Protein AF-A0A0D8FYS3-F1 (afdb_monomer)

Solvent-accessible surface area (backbone atoms only — not comparable to full-atom values): 8164 Å² total; per-residue (Å²): 137,87,86,76,81,66,60,84,98,43,68,79,68,45,48,70,58,56,53,50,50,54,49,46,46,63,62,43,51,61,68,46,71,85,63,87,68,94,45,72,64,59,46,50,52,59,50,50,56,49,47,52,53,59,29,64,38,67,51,95,88,52,87,60,25,56,50,56,49,40,59,72,61,50,56,80,72,54,74,78,81,70,92,64,79,88,77,90,69,61,84,74,83,85,47,85,72,59,78,74,56,95,80,64,100,48,71,77,72,68,69,72,82,79,60,85,73,79,81,88,78,130

Structure (mmCIF, N/CA/C/O backbone):
data_AF-A0A0D8FYS3-F1
#
_entry.id   AF-A0A0D8FYS3-F1
#
loop_
_atom_site.group_PDB
_atom_site.id
_atom_site.type_symbol
_atom_site.label_atom_id
_atom_site.label_alt_id
_atom_site.label_comp_id
_atom_site.label_asym_id
_atom_site.label_entity_id
_atom_site.label_seq_id
_atom_site.pdbx_PDB_ins_code
_atom_site.Cartn_x
_atom_site.Cartn_y
_atom_site.Cartn_z
_atom_site.occupancy
_atom_site.B_iso_or_equiv
_atom_site.auth_seq_id
_atom_site.auth_comp_id
_atom_site.auth_asym_id
_atom_site.auth_atom_id
_atom_site.pdbx_PDB_model_num
ATOM 1 N N . MET A 1 1 ? 14.947 -19.907 -7.313 1.00 44.38 1 MET A N 1
ATOM 2 C CA . MET A 1 1 ? 15.165 -18.473 -7.035 1.00 44.38 1 MET A CA 1
ATOM 3 C C . MET A 1 1 ? 15.279 -18.300 -5.532 1.00 44.38 1 MET A C 1
ATOM 5 O O . MET A 1 1 ? 14.330 -18.613 -4.825 1.00 44.38 1 MET A O 1
ATOM 9 N N . THR A 1 2 ? 16.455 -17.915 -5.046 1.00 54.16 2 THR A N 1
ATOM 10 C CA . THR A 1 2 ? 16.727 -17.744 -3.612 1.00 54.16 2 THR A CA 1
ATOM 11 C C . THR A 1 2 ? 16.416 -16.302 -3.230 1.00 54.16 2 THR A C 1
ATOM 13 O O . THR A 1 2 ? 17.046 -15.387 -3.753 1.00 54.16 2 THR A O 1
ATOM 16 N N . ILE A 1 3 ? 15.428 -16.088 -2.358 1.00 65.56 3 ILE A N 1
ATOM 17 C CA . ILE A 1 3 ? 15.104 -14.760 -1.819 1.00 65.56 3 ILE A CA 1
ATOM 18 C C . ILE A 1 3 ? 15.997 -14.545 -0.599 1.00 65.56 3 ILE A C 1
ATOM 20 O O . ILE A 1 3 ? 15.816 -15.198 0.427 1.00 65.56 3 ILE A O 1
ATOM 24 N N . LEU A 1 4 ? 16.985 -13.660 -0.723 1.00 76.00 4 LEU A N 1
ATOM 25 C CA . LEU A 1 4 ? 17.862 -13.303 0.388 1.00 76.00 4 LEU A CA 1
ATOM 26 C C . LEU A 1 4 ? 17.224 -12.166 1.198 1.00 76.00 4 LEU A C 1
ATOM 28 O O . LEU A 1 4 ? 16.853 -11.144 0.615 1.00 76.00 4 LEU A O 1
ATOM 32 N N . PRO A 1 5 ? 17.085 -12.307 2.527 1.00 79.00 5 PRO A N 1
ATOM 33 C CA . PRO A 1 5 ? 16.583 -11.222 3.355 1.00 79.00 5 PRO A CA 1
ATOM 34 C C . PRO A 1 5 ? 17.554 -10.033 3.334 1.00 79.00 5 PRO A C 1
ATOM 36 O O . PRO A 1 5 ? 18.773 -10.201 3.369 1.00 79.00 5 PRO A O 1
ATOM 39 N N . ALA A 1 6 ? 17.005 -8.815 3.313 1.00 79.62 6 ALA A N 1
ATOM 40 C CA . ALA A 1 6 ? 17.787 -7.590 3.469 1.00 79.62 6 ALA A CA 1
ATOM 41 C C . ALA A 1 6 ? 18.507 -7.564 4.830 1.00 79.62 6 ALA A C 1
ATOM 43 O O . ALA A 1 6 ? 17.966 -8.026 5.841 1.00 79.62 6 ALA A O 1
ATOM 44 N N . ARG A 1 7 ? 19.713 -6.985 4.876 1.00 82.69 7 ARG A N 1
ATOM 45 C CA . ARG A 1 7 ? 20.534 -6.977 6.095 1.00 82.69 7 ARG A CA 1
ATOM 46 C C . ARG A 1 7 ? 19.888 -6.123 7.196 1.00 82.69 7 ARG A C 1
ATOM 48 O O . ARG A 1 7 ? 19.357 -5.044 6.909 1.00 82.69 7 ARG A O 1
ATOM 55 N N . PRO A 1 8 ? 19.971 -6.538 8.474 1.00 79.00 8 PRO A N 1
ATOM 56 C CA . PRO A 1 8 ? 19.507 -5.715 9.586 1.00 79.00 8 PRO A CA 1
ATOM 57 C C . PRO A 1 8 ? 20.199 -4.344 9.613 1.00 79.00 8 PRO A C 1
ATOM 59 O O . PRO A 1 8 ? 21.405 -4.244 9.391 1.00 79.00 8 PRO A O 1
ATOM 62 N N . ARG A 1 9 ? 19.439 -3.283 9.925 1.00 78.12 9 ARG A N 1
ATOM 63 C CA . ARG A 1 9 ? 19.931 -1.893 10.065 1.00 78.12 9 ARG A CA 1
ATOM 64 C C . ARG A 1 9 ? 20.655 -1.341 8.826 1.00 78.12 9 ARG A C 1
ATOM 66 O O . ARG A 1 9 ? 21.520 -0.472 8.943 1.00 78.12 9 ARG A O 1
ATOM 73 N N . LYS A 1 10 ? 20.297 -1.818 7.631 1.00 78.44 10 LYS A N 1
ATOM 74 C CA . LYS A 1 10 ? 20.767 -1.280 6.346 1.00 78.44 10 LYS A CA 1
ATOM 75 C C . LYS A 1 10 ? 19.570 -0.774 5.527 1.00 78.44 10 LYS A C 1
ATOM 77 O O . LYS A 1 10 ? 19.075 -1.504 4.675 1.00 78.44 10 LYS A O 1
ATOM 82 N N . PRO A 1 11 ? 19.101 0.469 5.766 1.00 70.38 11 PRO A N 1
ATOM 83 C CA . PRO A 1 11 ? 17.878 1.007 5.148 1.00 70.38 11 PRO A CA 1
ATOM 84 C C . PRO A 1 11 ? 17.894 0.969 3.614 1.00 70.38 11 PRO A C 1
ATOM 86 O O . PRO A 1 11 ? 16.904 0.643 2.969 1.00 70.38 11 PRO A O 1
ATOM 89 N N . ARG A 1 12 ? 19.069 1.191 3.008 1.00 75.69 12 ARG A N 1
ATOM 90 C CA . ARG A 1 12 ? 19.242 1.173 1.545 1.00 75.69 12 ARG A CA 1
ATOM 91 C C . ARG A 1 12 ? 18.886 -0.174 0.906 1.00 75.69 12 ARG A C 1
ATOM 93 O O . ARG A 1 12 ? 18.465 -0.182 -0.245 1.00 75.69 12 ARG A O 1
ATOM 100 N N . ASP A 1 13 ? 18.978 -1.280 1.647 1.00 79.56 13 ASP A N 1
ATOM 101 C CA . ASP A 1 13 ? 18.624 -2.619 1.157 1.00 79.56 13 ASP A CA 1
ATOM 102 C C . ASP A 1 13 ? 17.091 -2.798 1.009 1.00 79.56 13 ASP A C 1
ATOM 104 O O . ASP A 1 13 ? 16.638 -3.777 0.419 1.00 79.56 13 ASP A O 1
ATOM 108 N N . LYS A 1 14 ? 16.279 -1.859 1.528 1.00 78.12 14 LYS A N 1
ATOM 109 C CA . LYS A 1 14 ? 14.803 -1.857 1.461 1.00 78.12 14 LYS A CA 1
ATOM 110 C C . LYS A 1 14 ? 14.222 -0.598 0.810 1.00 78.12 14 LYS A C 1
ATOM 112 O O . LYS A 1 14 ? 13.017 -0.366 0.894 1.00 78.12 14 LYS A O 1
ATOM 117 N N . ALA A 1 15 ? 15.046 0.182 0.111 1.00 82.56 15 ALA A N 1
ATOM 118 C CA . ALA A 1 15 ? 14.653 1.484 -0.430 1.00 82.56 15 ALA A CA 1
ATOM 119 C C . ALA A 1 15 ? 13.397 1.434 -1.326 1.00 82.56 15 ALA A C 1
ATOM 121 O O . ALA A 1 15 ? 12.568 2.339 -1.280 1.00 82.56 15 ALA A O 1
ATOM 122 N N . ALA A 1 16 ? 13.219 0.366 -2.115 1.00 81.81 16 ALA A N 1
ATOM 123 C CA . ALA A 1 16 ? 12.033 0.194 -2.958 1.00 81.81 16 ALA A CA 1
ATOM 124 C C . ALA A 1 16 ? 10.737 0.042 -2.138 1.00 81.81 16 ALA A C 1
ATOM 126 O O . ALA A 1 16 ? 9.709 0.615 -2.496 1.00 81.81 16 ALA A O 1
ATOM 127 N N . VAL A 1 17 ? 10.799 -0.695 -1.023 1.00 84.25 17 VAL A N 1
ATOM 128 C CA . VAL A 1 17 ? 9.659 -0.900 -0.118 1.00 84.25 17 VAL A CA 1
ATOM 129 C C . VAL A 1 17 ? 9.335 0.397 0.612 1.00 84.25 17 VAL A C 1
ATOM 131 O O . VAL A 1 17 ? 8.188 0.828 0.601 1.00 84.25 17 VAL A O 1
ATOM 134 N N . GLU A 1 18 ? 10.345 1.053 1.184 1.00 88.62 18 GLU A N 1
ATOM 135 C CA . GLU A 1 18 ? 10.179 2.325 1.900 1.00 88.62 18 GLU A CA 1
ATOM 136 C C . GLU A 1 18 ? 9.598 3.417 0.987 1.00 88.62 18 GLU A C 1
ATOM 138 O O . GLU A 1 18 ? 8.677 4.136 1.375 1.00 88.62 18 GLU A O 1
ATOM 143 N N . GLY A 1 19 ? 10.062 3.493 -0.265 1.00 88.31 19 GLY A N 1
ATOM 144 C CA . GLY A 1 19 ? 9.489 4.393 -1.266 1.00 88.31 19 GLY A CA 1
ATOM 145 C C . GLY A 1 19 ? 8.027 4.073 -1.591 1.00 88.31 19 GLY A C 1
ATOM 146 O O . GLY A 1 19 ? 7.220 4.988 -1.754 1.00 88.31 19 GLY A O 1
ATOM 147 N N . GLY A 1 20 ? 7.668 2.788 -1.647 1.00 87.50 20 GLY A N 1
ATOM 148 C CA . GLY A 1 20 ? 6.283 2.342 -1.806 1.00 87.50 20 GLY A CA 1
ATOM 149 C C . GLY A 1 20 ? 5.390 2.775 -0.644 1.00 87.50 20 GLY A C 1
ATOM 150 O O . GLY A 1 20 ? 4.324 3.345 -0.879 1.00 87.50 20 GLY A O 1
ATOM 151 N N . VAL A 1 21 ? 5.853 2.583 0.595 1.00 90.56 21 VAL A N 1
ATOM 152 C CA . VAL A 1 21 ? 5.140 3.013 1.811 1.00 90.56 21 VAL A CA 1
ATOM 153 C C . VAL A 1 21 ? 4.885 4.518 1.778 1.00 90.56 21 VAL A C 1
ATOM 155 O O . VAL A 1 21 ? 3.743 4.946 1.915 1.00 90.56 21 VAL A O 1
ATOM 158 N N . LEU A 1 22 ? 5.905 5.320 1.467 1.00 92.44 22 LEU A N 1
ATOM 159 C CA . LEU A 1 22 ? 5.777 6.777 1.398 1.00 92.44 22 LEU A CA 1
ATOM 160 C C . LEU A 1 22 ? 4.742 7.242 0.357 1.00 92.44 22 LEU A C 1
ATOM 162 O O . LEU A 1 22 ? 4.049 8.243 0.553 1.00 92.44 22 LEU A O 1
ATOM 166 N N . ILE A 1 23 ? 4.633 6.535 -0.771 1.00 92.75 23 ILE A N 1
ATOM 167 C CA . ILE A 1 23 ? 3.614 6.822 -1.789 1.00 92.75 23 ILE A CA 1
ATOM 168 C C . ILE A 1 23 ? 2.218 6.534 -1.234 1.00 92.75 23 ILE A C 1
ATOM 170 O O . ILE A 1 23 ? 1.324 7.363 -1.403 1.00 92.75 23 ILE A O 1
ATOM 174 N N . VAL A 1 24 ? 2.034 5.393 -0.567 1.00 93.25 24 VAL A N 1
ATOM 175 C CA . VAL A 1 24 ? 0.753 5.006 0.040 1.00 93.25 24 VAL A CA 1
ATOM 176 C C . VAL A 1 24 ? 0.342 5.997 1.125 1.00 93.25 24 VAL A C 1
ATOM 178 O O . VAL A 1 24 ? -0.798 6.450 1.129 1.00 93.25 24 VAL A O 1
ATOM 181 N N . GLU A 1 25 ? 1.261 6.416 1.991 1.00 94.44 25 GLU A N 1
ATOM 182 C CA . GLU A 1 25 ? 0.981 7.422 3.021 1.00 94.44 25 GLU A CA 1
ATOM 183 C C . GLU A 1 25 ? 0.491 8.741 2.405 1.00 94.44 25 GLU A C 1
ATOM 185 O O . GLU A 1 25 ? -0.529 9.300 2.813 1.00 94.44 25 GLU A O 1
ATOM 190 N N . ARG A 1 26 ? 1.177 9.227 1.366 1.00 94.44 26 ARG A N 1
ATOM 191 C CA . ARG A 1 26 ? 0.829 10.496 0.708 1.00 94.44 26 ARG A CA 1
ATOM 192 C C . ARG A 1 26 ? -0.450 10.427 -0.110 1.00 94.44 26 ARG A C 1
ATOM 194 O O . ARG A 1 26 ? -1.130 11.438 -0.238 1.00 94.44 26 ARG A O 1
ATOM 201 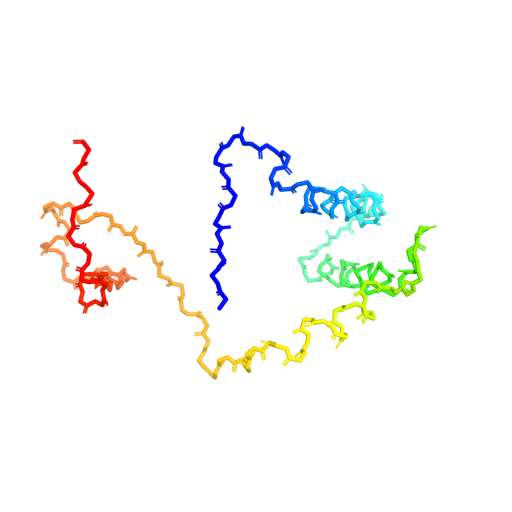N N . GLN A 1 27 ? -0.746 9.284 -0.717 1.00 94.44 27 GLN A N 1
ATOM 202 C CA . GLN A 1 27 ? -1.888 9.161 -1.618 1.00 94.44 27 GLN A CA 1
ATOM 203 C C . GLN A 1 27 ? -3.139 8.683 -0.871 1.00 94.44 27 GLN A C 1
ATOM 205 O O . GLN A 1 27 ? -4.225 9.196 -1.116 1.00 94.44 27 GLN A O 1
ATOM 210 N N . ILE A 1 28 ? -3.012 7.761 0.075 1.00 94.62 28 ILE A N 1
ATOM 211 C CA . ILE A 1 28 ? -4.162 7.187 0.778 1.00 94.62 28 ILE A CA 1
ATOM 212 C C . ILE A 1 28 ? -4.378 7.911 2.107 1.00 94.62 28 ILE A C 1
ATOM 214 O O . ILE A 1 28 ? -5.386 8.596 2.278 1.00 94.62 28 ILE A O 1
ATOM 218 N N . LEU A 1 29 ? -3.410 7.849 3.027 1.00 94.38 29 LEU A N 1
ATOM 219 C CA . LEU A 1 29 ? -3.600 8.397 4.379 1.00 94.38 29 LEU A CA 1
ATOM 220 C C . LEU A 1 29 ? -3.849 9.906 4.362 1.00 94.38 29 LEU A C 1
ATOM 222 O O . LEU A 1 29 ? -4.728 10.396 5.069 1.00 94.38 29 LEU A O 1
ATOM 226 N N . ALA A 1 30 ? -3.134 10.649 3.512 1.00 95.12 30 ALA A N 1
ATOM 227 C CA . ALA A 1 30 ? -3.354 12.085 3.400 1.00 95.12 30 ALA A CA 1
ATOM 228 C C . ALA A 1 30 ? -4.783 12.428 2.944 1.00 95.12 30 ALA A C 1
ATOM 230 O O . ALA A 1 30 ? -5.321 13.433 3.403 1.00 95.12 30 ALA A O 1
ATOM 231 N N . ARG A 1 31 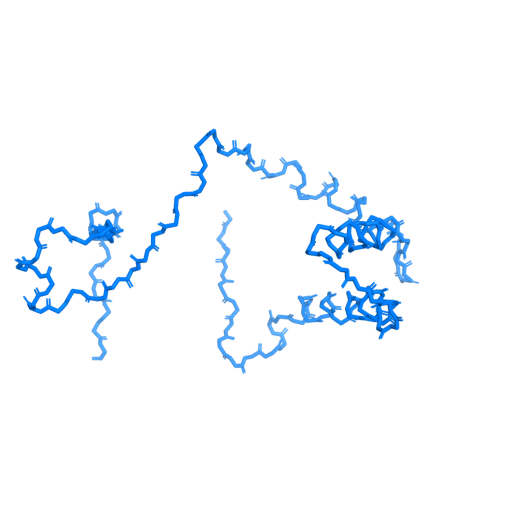? -5.418 11.623 2.082 1.00 94.44 31 ARG A N 1
ATOM 232 C CA . ARG A 1 31 ? -6.808 11.852 1.644 1.00 94.44 31 ARG A CA 1
ATOM 233 C C . ARG A 1 31 ? -7.816 11.513 2.741 1.00 94.44 31 ARG A C 1
ATOM 235 O O . ARG A 1 31 ? -8.788 12.240 2.914 1.00 94.44 31 ARG A O 1
ATOM 242 N N . LEU A 1 32 ? -7.541 10.477 3.532 1.00 95.44 32 LEU A N 1
ATOM 243 C CA . LEU A 1 32 ? -8.433 10.023 4.603 1.00 95.44 32 LEU A CA 1
ATOM 244 C C . LEU A 1 32 ? -8.309 10.836 5.906 1.00 95.44 32 LEU A C 1
ATOM 246 O O . LEU A 1 32 ? -9.159 10.711 6.780 1.00 95.44 32 LEU A O 1
ATOM 250 N N . ARG A 1 33 ? -7.300 11.709 6.045 1.00 94.38 33 ARG A N 1
ATOM 251 C CA . ARG A 1 33 ? -6.961 12.415 7.303 1.00 94.38 33 ARG A CA 1
ATOM 252 C C . ARG A 1 33 ? -8.080 13.262 7.934 1.00 94.38 33 ARG A C 1
ATOM 254 O O . ARG A 1 33 ? -7.991 13.606 9.109 1.00 94.38 33 ARG A O 1
ATOM 261 N N . HIS A 1 34 ? -9.087 13.659 7.157 1.00 94.75 34 HIS A N 1
ATOM 262 C CA . HIS A 1 34 ? -10.220 14.470 7.625 1.00 94.75 34 HIS A CA 1
ATOM 263 C C . HIS A 1 34 ? -11.561 13.732 7.539 1.00 94.75 34 HIS A C 1
ATOM 265 O O . HIS A 1 34 ? -12.604 14.325 7.806 1.00 94.75 34 HIS A O 1
ATOM 271 N N . VAL A 1 35 ? -11.537 12.447 7.188 1.00 94.44 35 VAL A N 1
ATOM 272 C CA . VAL A 1 35 ? -12.724 11.599 7.105 1.00 94.44 35 VAL A CA 1
ATOM 273 C C . VAL A 1 35 ? -12.863 10.835 8.417 1.00 94.44 35 VAL A C 1
ATOM 275 O O . VAL A 1 35 ? -11.892 10.290 8.939 1.00 94.44 35 VAL A O 1
ATOM 278 N N . LYS A 1 36 ? -14.075 10.814 8.974 1.00 95.06 36 LYS A N 1
ATOM 279 C CA . LYS A 1 36 ? -14.405 9.993 10.142 1.00 95.06 36 LYS A CA 1
ATOM 280 C C . LYS A 1 36 ? -15.133 8.745 9.666 1.00 95.06 36 LYS A C 1
ATOM 282 O O . LYS A 1 36 ? -16.092 8.855 8.912 1.00 95.06 36 LYS A O 1
ATOM 287 N N . PHE A 1 37 ? -14.679 7.591 10.136 1.00 95.44 37 PHE A N 1
ATOM 288 C CA . PHE A 1 37 ? -15.293 6.295 9.866 1.00 95.44 37 PHE A CA 1
ATOM 289 C C . PHE A 1 37 ? -15.962 5.783 11.132 1.00 95.44 37 PHE A C 1
ATOM 291 O O . PHE A 1 37 ? -15.432 5.980 12.231 1.00 95.44 37 PHE A O 1
ATOM 298 N N . PHE A 1 38 ? -17.099 5.111 10.979 1.00 95.50 38 PHE A N 1
ATOM 299 C CA . PHE A 1 38 ? -17.854 4.560 12.106 1.00 95.50 38 PHE A CA 1
ATOM 300 C C . PHE A 1 38 ? -17.748 3.035 12.181 1.00 95.50 38 PHE A C 1
ATOM 302 O O . PHE A 1 38 ? -18.219 2.422 13.137 1.00 95.50 38 PHE A O 1
ATOM 309 N N . SER A 1 39 ? -17.073 2.417 11.210 1.00 96.56 39 SER A N 1
ATOM 310 C CA . SER A 1 39 ? -16.720 1.003 11.240 1.00 96.56 39 SER A CA 1
ATOM 311 C C . SER A 1 39 ? -15.393 0.728 10.531 1.00 96.56 39 SER A C 1
ATOM 313 O O . SER A 1 39 ? -14.964 1.467 9.642 1.00 96.56 39 SER A O 1
ATOM 315 N N . LEU A 1 40 ? -14.754 -0.389 10.892 1.00 96.12 40 LEU A N 1
ATOM 316 C CA . LEU A 1 40 ? -13.586 -0.896 10.163 1.00 96.12 40 LEU A CA 1
ATOM 317 C C . LEU A 1 40 ? -13.931 -1.276 8.720 1.00 96.12 40 LEU A C 1
ATOM 319 O O . LEU A 1 40 ? -13.080 -1.187 7.842 1.00 96.12 40 LEU A O 1
ATOM 323 N N . TYR A 1 41 ? -15.173 -1.695 8.474 1.00 96.62 41 TYR A N 1
ATOM 324 C CA . TYR A 1 41 ? -15.639 -2.030 7.136 1.00 96.62 41 TYR A CA 1
ATOM 325 C C . TYR A 1 41 ? -15.600 -0.807 6.214 1.00 96.62 41 TYR A C 1
ATOM 327 O O . TYR A 1 41 ? -14.968 -0.873 5.163 1.00 96.62 41 TYR A O 1
ATOM 335 N N . GLU A 1 42 ? -16.192 0.316 6.634 1.00 95.12 42 GLU A N 1
ATOM 336 C CA . GLU A 1 42 ? -16.183 1.571 5.864 1.00 95.12 42 GLU A CA 1
ATOM 337 C C . GLU A 1 42 ? -14.762 2.072 5.595 1.00 95.12 42 GLU A C 1
ATOM 339 O O . GLU A 1 42 ? -14.443 2.454 4.471 1.00 95.12 42 GLU A O 1
ATOM 344 N N . LEU A 1 43 ? -13.890 2.021 6.609 1.00 95.88 43 LEU A N 1
ATOM 345 C CA . LEU A 1 43 ? -12.485 2.389 6.446 1.00 95.88 43 LEU A CA 1
ATOM 346 C C . LEU A 1 43 ? -11.800 1.514 5.389 1.00 95.88 43 LEU A C 1
ATOM 348 O O . LEU A 1 43 ? -11.108 2.031 4.515 1.00 95.88 43 LEU A O 1
ATOM 352 N N . ASN A 1 44 ? -11.997 0.195 5.453 1.00 96.94 44 ASN A N 1
ATOM 353 C CA . ASN A 1 44 ? -11.406 -0.728 4.489 1.00 96.94 44 ASN A CA 1
ATOM 354 C C . ASN A 1 44 ? -11.924 -0.473 3.070 1.00 96.94 44 ASN A C 1
ATOM 356 O O . ASN A 1 44 ? -11.119 -0.482 2.146 1.00 96.94 44 ASN A O 1
ATOM 360 N N . GLN A 1 45 ? -13.222 -0.206 2.891 1.00 96.88 45 GLN A N 1
ATOM 361 C CA . GLN A 1 45 ? -13.779 0.140 1.577 1.00 96.88 45 GLN A CA 1
ATOM 362 C C . GLN A 1 45 ? -13.113 1.392 0.999 1.00 96.88 45 GLN A C 1
ATOM 364 O O . GLN A 1 45 ? -12.578 1.340 -0.106 1.00 96.88 45 GLN A O 1
ATOM 369 N N . ALA A 1 46 ? -13.022 2.471 1.782 1.00 96.44 46 ALA A N 1
ATOM 370 C CA . ALA A 1 46 ? -12.369 3.701 1.337 1.00 96.44 46 ALA A CA 1
ATOM 371 C C . ALA A 1 46 ? -10.877 3.494 1.003 1.00 96.44 46 ALA A C 1
ATOM 373 O O . ALA A 1 46 ? -10.347 4.096 0.069 1.00 96.44 46 ALA A O 1
ATOM 374 N N . ILE A 1 47 ? -10.182 2.627 1.750 1.00 96.19 47 ILE A N 1
ATOM 375 C CA . ILE A 1 47 ? -8.800 2.248 1.432 1.00 96.19 47 ILE A CA 1
ATOM 376 C C . ILE A 1 47 ? -8.738 1.481 0.108 1.00 96.19 47 ILE A C 1
ATOM 378 O O . ILE A 1 47 ? -7.853 1.773 -0.695 1.00 96.19 47 ILE A O 1
ATOM 382 N N . TYR A 1 48 ? -9.635 0.518 -0.129 1.00 96.75 48 TYR A N 1
ATOM 383 C CA . TYR A 1 48 ? -9.644 -0.273 -1.363 1.00 96.75 48 TYR A CA 1
ATOM 384 C C . TYR A 1 48 ? -9.877 0.596 -2.598 1.00 96.75 48 TYR A C 1
ATOM 386 O O . TYR A 1 48 ? -9.122 0.467 -3.560 1.00 96.75 48 TYR A O 1
ATOM 394 N N . GLU A 1 49 ? -10.831 1.525 -2.545 1.00 96.31 49 GLU A N 1
ATOM 395 C CA . GLU A 1 49 ? -11.107 2.469 -3.638 1.00 96.31 49 GLU A CA 1
ATOM 396 C C . GLU A 1 49 ? -9.857 3.290 -3.995 1.00 96.31 49 GLU A C 1
ATOM 398 O O . GLU A 1 49 ? -9.381 3.274 -5.133 1.00 96.31 49 GLU A O 1
ATOM 403 N N . LEU A 1 50 ? -9.234 3.925 -2.996 1.00 96.44 50 LEU A N 1
ATOM 404 C CA . LEU A 1 50 ? -8.018 4.720 -3.204 1.00 96.44 50 LEU A CA 1
ATOM 405 C C . LEU A 1 50 ? -6.817 3.873 -3.648 1.00 96.44 50 LEU A C 1
ATOM 407 O O . LEU A 1 50 ? -5.927 4.361 -4.353 1.00 96.44 50 LEU A O 1
ATOM 411 N N . LEU A 1 51 ? -6.754 2.613 -3.222 1.00 96.06 51 LEU A N 1
ATOM 412 C CA . LEU A 1 51 ? -5.704 1.686 -3.624 1.00 96.06 51 LEU A CA 1
ATOM 413 C C . LEU A 1 51 ? -5.856 1.278 -5.093 1.00 96.06 51 LEU A C 1
ATOM 415 O O . LEU A 1 51 ? -4.850 1.200 -5.805 1.00 96.06 51 LEU A O 1
ATOM 419 N N . GLU A 1 52 ? -7.081 1.034 -5.560 1.00 95.94 52 GLU A N 1
ATOM 420 C CA . GLU A 1 52 ? -7.355 0.765 -6.973 1.00 95.94 52 GLU A CA 1
ATOM 421 C C . GLU A 1 52 ? -6.956 1.954 -7.847 1.00 95.94 52 GLU A C 1
ATOM 423 O O . GLU A 1 52 ? -6.210 1.771 -8.818 1.00 95.94 52 GLU A O 1
ATOM 428 N N . GLU A 1 53 ? -7.340 3.171 -7.453 1.00 95.75 53 GLU A N 1
ATOM 429 C CA . GLU A 1 53 ? -6.921 4.404 -8.127 1.00 95.75 53 GLU A CA 1
ATOM 430 C C . GLU A 1 53 ? -5.392 4.527 -8.181 1.00 95.75 53 GLU A C 1
ATOM 432 O O . GLU A 1 53 ? -4.805 4.742 -9.246 1.00 95.75 53 GLU A O 1
ATOM 437 N N . LEU A 1 54 ? -4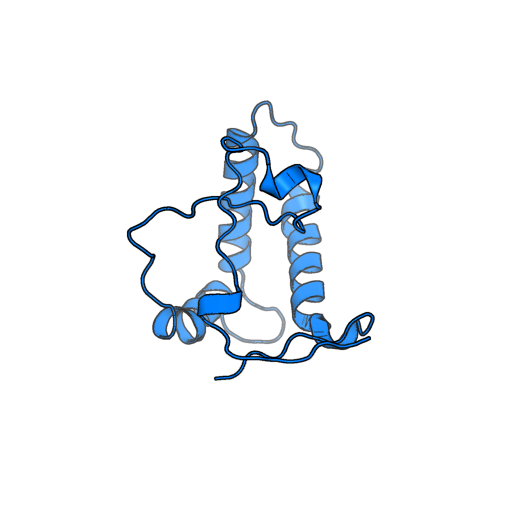.715 4.330 -7.045 1.00 94.94 54 LEU A N 1
ATOM 438 C CA . LEU A 1 54 ? -3.257 4.410 -6.958 1.00 94.94 54 LEU A CA 1
ATOM 439 C C . LEU A 1 54 ? -2.555 3.369 -7.844 1.00 94.94 54 LEU A C 1
ATOM 441 O O . LEU A 1 54 ? -1.482 3.637 -8.409 1.00 94.94 54 LEU A O 1
ATOM 445 N N . ASN A 1 55 ? -3.132 2.172 -7.947 1.00 95.25 55 ASN A N 1
ATOM 446 C CA . ASN A 1 55 ? -2.585 1.091 -8.757 1.00 95.25 55 ASN A CA 1
ATOM 447 C C . ASN A 1 55 ? -2.806 1.309 -10.257 1.00 95.25 55 ASN A C 1
ATOM 449 O O . ASN A 1 55 ? -1.946 0.913 -11.053 1.00 95.25 55 ASN A O 1
ATOM 453 N N . ALA A 1 56 ? -3.910 1.959 -10.631 1.00 95.38 56 ALA A N 1
ATOM 454 C CA . ALA A 1 56 ? -4.212 2.376 -11.998 1.00 95.38 56 ALA A CA 1
ATOM 455 C C . ALA A 1 56 ? -3.467 3.656 -12.415 1.00 95.38 56 ALA A C 1
ATOM 457 O O . ALA A 1 56 ? -3.299 3.908 -13.606 1.00 95.38 56 ALA A O 1
ATOM 458 N N . GLN A 1 57 ? -2.977 4.452 -11.462 1.00 94.12 57 GLN A N 1
ATOM 459 C CA . GLN A 1 57 ? -2.238 5.673 -11.759 1.00 94.12 57 GLN A CA 1
ATOM 460 C C . GLN A 1 57 ? -0.923 5.380 -12.505 1.00 94.12 57 GLN A C 1
ATOM 462 O O . GLN A 1 57 ? -0.103 4.559 -12.072 1.00 94.12 57 GLN A O 1
ATOM 467 N N . GLY A 1 58 ? -0.691 6.118 -13.593 1.00 94.06 58 GLY A N 1
ATOM 468 C CA . GLY A 1 58 ? 0.562 6.086 -14.345 1.00 94.06 58 GLY A CA 1
ATOM 469 C C . GLY A 1 58 ? 1.772 6.509 -13.507 1.00 94.06 58 GLY A C 1
ATOM 470 O O . GLY A 1 58 ? 1.672 7.307 -12.563 1.00 94.06 58 GLY A O 1
ATOM 471 N N . PHE A 1 59 ? 2.941 5.965 -13.839 1.00 92.19 59 PHE A N 1
ATOM 472 C CA . PHE A 1 59 ? 4.189 6.419 -13.232 1.00 92.19 59 PHE A CA 1
ATOM 473 C C . PHE A 1 59 ? 4.622 7.782 -13.787 1.00 92.19 59 PHE A C 1
ATOM 475 O O . PHE A 1 59 ? 4.325 8.142 -14.917 1.00 92.19 59 PHE A O 1
ATOM 482 N N . GLN A 1 60 ? 5.382 8.538 -12.990 1.00 86.31 60 GLN A N 1
ATOM 483 C CA . GLN A 1 60 ? 5.876 9.861 -13.397 1.00 86.31 60 GLN A CA 1
ATOM 484 C C . GLN A 1 60 ? 7.091 9.807 -14.336 1.00 86.31 60 GLN A C 1
ATOM 486 O O . GLN A 1 60 ? 7.319 10.739 -15.093 1.00 86.31 60 GLN A O 1
ATOM 491 N N . ARG A 1 61 ? 7.922 8.762 -14.236 1.00 88.25 61 ARG A N 1
ATOM 492 C CA . ARG A 1 61 ? 9.228 8.666 -14.924 1.00 88.25 61 ARG A CA 1
ATOM 493 C C . ARG A 1 61 ? 9.397 7.384 -15.743 1.00 88.25 61 ARG A C 1
ATOM 495 O O . ARG A 1 61 ? 10.512 7.042 -16.117 1.00 88.25 61 ARG A O 1
ATOM 502 N N . ARG A 1 62 ? 8.315 6.633 -15.942 1.00 90.62 62 ARG A N 1
ATOM 503 C CA . ARG A 1 62 ? 8.290 5.423 -16.770 1.00 90.62 62 ARG A CA 1
ATOM 504 C C . ARG A 1 62 ? 6.881 5.195 -17.295 1.00 90.62 62 ARG A C 1
ATOM 506 O O . ARG A 1 62 ? 5.928 5.723 -16.731 1.00 90.62 62 ARG A O 1
ATOM 513 N N . GLU A 1 63 ? 6.764 4.393 -18.337 1.00 91.62 63 GLU A N 1
ATOM 514 C CA . GLU A 1 63 ? 5.469 4.020 -18.896 1.00 91.62 63 GLU A CA 1
ATOM 515 C C . GLU A 1 63 ? 4.768 2.951 -18.046 1.00 91.62 63 GLU A C 1
ATOM 517 O O . GLU A 1 63 ? 5.391 2.236 -17.251 1.00 91.62 63 GLU A O 1
ATOM 522 N N . GLY A 1 64 ? 3.449 2.857 -18.213 1.00 93.69 64 GLY A N 1
ATOM 523 C CA . GLY A 1 64 ? 2.602 1.897 -17.514 1.00 93.69 64 GLY A CA 1
ATOM 524 C C . GLY A 1 64 ? 2.180 2.322 -16.106 1.00 93.69 64 GLY A C 1
ATOM 525 O O . GLY A 1 64 ? 2.360 3.463 -15.668 1.00 93.69 64 GLY A O 1
ATOM 526 N N . THR A 1 65 ? 1.586 1.368 -15.395 1.00 95.25 65 THR A N 1
ATOM 527 C CA . THR A 1 65 ? 0.965 1.537 -14.077 1.00 95.25 65 THR A CA 1
ATOM 528 C C . THR A 1 65 ? 1.466 0.450 -13.126 1.00 95.25 65 THR A C 1
ATOM 530 O O . THR A 1 65 ? 2.104 -0.523 -13.538 1.00 95.25 65 THR A O 1
ATOM 533 N N . ARG A 1 66 ? 1.208 0.582 -11.820 1.00 93.38 66 ARG A N 1
ATOM 534 C CA . ARG A 1 66 ? 1.564 -0.486 -10.861 1.00 93.38 66 ARG A CA 1
ATOM 535 C C . ARG A 1 66 ? 0.830 -1.777 -11.195 1.00 93.38 66 ARG A C 1
ATOM 537 O O . ARG A 1 66 ? 1.445 -2.840 -11.169 1.00 93.38 66 ARG A O 1
ATOM 544 N N . LYS A 1 67 ? -0.438 -1.657 -11.593 1.00 94.44 67 LYS A N 1
ATOM 545 C CA . LYS A 1 67 ? -1.255 -2.778 -12.056 1.00 94.44 67 LYS A CA 1
ATOM 546 C C . LYS A 1 67 ? -0.650 -3.465 -13.284 1.00 94.44 67 LYS A C 1
ATOM 548 O O . LYS A 1 67 ? -0.508 -4.682 -13.266 1.00 94.44 67 LYS A O 1
ATOM 553 N N . SER A 1 68 ? -0.222 -2.712 -14.302 1.00 94.56 68 SER A N 1
ATOM 554 C CA . SER A 1 68 ? 0.347 -3.316 -15.517 1.00 94.56 68 SER A CA 1
ATOM 555 C C . SER A 1 68 ? 1.661 -4.050 -15.239 1.00 94.56 68 SER A C 1
ATOM 557 O O . SER A 1 68 ? 1.912 -5.109 -15.805 1.00 94.56 68 SER A O 1
ATOM 559 N N . VAL A 1 69 ? 2.495 -3.516 -14.339 1.00 93.19 69 VAL A N 1
ATOM 560 C CA . VAL A 1 69 ? 3.741 -4.179 -13.924 1.00 93.19 69 VAL A CA 1
ATOM 561 C C . VAL A 1 69 ? 3.446 -5.476 -13.171 1.00 93.19 69 VAL A C 1
ATOM 563 O O . VAL A 1 69 ? 4.050 -6.499 -13.481 1.00 93.19 69 VAL A O 1
ATOM 566 N N . PHE A 1 70 ? 2.496 -5.458 -12.234 1.00 92.00 70 PHE A N 1
ATOM 567 C CA . PHE A 1 70 ? 2.073 -6.653 -11.501 1.00 92.00 70 PHE A CA 1
ATOM 568 C C . PHE A 1 70 ? 1.549 -7.747 -12.439 1.00 92.00 70 PHE A C 1
ATOM 570 O O . PHE A 1 70 ? 1.923 -8.912 -12.313 1.00 92.00 70 PHE A O 1
ATOM 577 N N . GLU A 1 71 ? 0.706 -7.379 -13.405 1.00 94.38 71 GLU A N 1
ATOM 578 C CA . GLU A 1 71 ? 0.143 -8.321 -14.376 1.00 94.38 71 GLU A CA 1
ATOM 579 C C . GLU A 1 71 ? 1.209 -8.931 -15.291 1.00 94.38 71 GLU A C 1
ATOM 581 O O . GLU A 1 71 ? 1.124 -10.116 -15.610 1.00 94.38 71 GLU A O 1
ATOM 586 N N . ALA A 1 72 ? 2.218 -8.150 -15.682 1.00 93.62 72 ALA A N 1
ATOM 587 C CA . ALA A 1 72 ? 3.282 -8.609 -16.567 1.00 93.62 72 ALA A CA 1
ATOM 588 C C . ALA A 1 72 ? 4.361 -9.438 -15.850 1.00 93.62 72 ALA A C 1
ATOM 590 O O . ALA A 1 72 ? 4.920 -10.355 -16.448 1.00 93.62 72 ALA A O 1
ATOM 591 N N . VAL A 1 73 ? 4.680 -9.110 -14.593 1.00 91.12 73 VAL A N 1
ATOM 592 C CA . VAL A 1 73 ? 5.853 -9.656 -13.888 1.00 91.12 73 VAL A CA 1
ATOM 593 C C . VAL A 1 73 ? 5.459 -10.642 -12.796 1.00 91.12 73 VAL A C 1
ATOM 595 O O . VAL A 1 73 ? 5.936 -11.774 -12.796 1.00 91.12 73 VAL A O 1
ATOM 598 N N . ASP A 1 74 ? 4.589 -10.236 -11.872 1.00 90.31 74 ASP A N 1
ATOM 599 C CA . ASP A 1 74 ? 4.302 -11.008 -10.660 1.00 90.31 74 ASP A CA 1
ATOM 600 C C . ASP A 1 74 ? 3.220 -12.070 -10.895 1.00 90.31 74 ASP A C 1
ATOM 602 O O . ASP A 1 74 ? 3.371 -13.228 -10.495 1.00 90.31 74 ASP A O 1
ATOM 606 N N . LYS A 1 75 ? 2.124 -11.699 -11.573 1.00 90.88 75 LYS A N 1
ATOM 607 C CA . LYS A 1 75 ? 0.976 -12.576 -11.864 1.00 90.88 75 LYS A CA 1
ATOM 608 C C . LYS A 1 75 ? 1.345 -13.920 -12.509 1.00 90.88 75 LYS A C 1
ATOM 610 O O . LYS A 1 75 ? 0.821 -14.926 -12.033 1.00 90.88 75 LYS A O 1
ATOM 615 N N . PRO A 1 76 ? 2.228 -14.003 -13.525 1.00 93.12 76 PRO A N 1
ATOM 616 C CA . PRO A 1 76 ? 2.550 -15.286 -14.154 1.00 93.12 76 PRO A CA 1
ATOM 617 C C . PRO A 1 76 ? 3.375 -16.226 -13.264 1.00 93.12 76 PRO A C 1
ATOM 619 O O . PRO A 1 76 ? 3.356 -17.435 -13.483 1.00 93.12 76 PRO A O 1
ATOM 622 N N . VAL A 1 77 ? 4.098 -15.701 -12.269 1.00 91.69 77 VAL A N 1
ATOM 623 C CA . VAL A 1 77 ? 4.963 -16.501 -11.381 1.00 91.69 77 VAL A CA 1
ATOM 624 C C . VAL A 1 77 ? 4.325 -16.793 -10.020 1.00 91.69 77 VAL A C 1
ATOM 626 O O . VAL A 1 77 ? 4.916 -17.497 -9.195 1.00 91.69 77 VAL A O 1
ATOM 629 N N . MET A 1 78 ? 3.122 -16.271 -9.766 1.00 90.25 78 MET A N 1
ATOM 630 C CA . MET A 1 78 ? 2.387 -16.522 -8.532 1.00 90.25 78 MET A CA 1
ATOM 631 C C . MET A 1 78 ? 1.887 -17.965 -8.461 1.00 90.25 78 MET A C 1
ATOM 633 O O . MET A 1 78 ? 1.364 -18.532 -9.418 1.00 90.25 78 MET A O 1
ATOM 637 N N . ARG A 1 79 ? 2.029 -18.560 -7.277 1.00 88.25 79 ARG A N 1
ATOM 638 C CA . ARG A 1 79 ? 1.434 -19.864 -6.978 1.00 88.25 79 ARG A CA 1
ATOM 639 C C . ARG A 1 79 ? -0.078 -19.705 -6.797 1.00 88.25 79 ARG A C 1
ATOM 641 O O . ARG A 1 79 ? -0.511 -18.656 -6.316 1.00 88.25 79 ARG A O 1
ATOM 648 N N . PRO A 1 80 ? -0.874 -20.736 -7.130 1.00 88.19 80 PRO A N 1
ATOM 649 C CA . PRO A 1 80 ? -2.301 -20.718 -6.843 1.00 88.19 80 PRO A CA 1
ATOM 650 C C . PRO A 1 80 ? -2.540 -20.535 -5.342 1.00 88.19 80 PRO A C 1
ATOM 652 O O . PRO A 1 80 ? -1.730 -20.967 -4.514 1.00 88.19 80 PRO A O 1
ATOM 655 N N . LEU A 1 81 ? -3.663 -19.902 -4.999 1.00 87.12 81 LEU A N 1
ATOM 656 C CA . LEU A 1 81 ? -4.068 -19.742 -3.610 1.00 87.12 81 LEU A CA 1
ATOM 657 C C . LEU A 1 81 ? -4.222 -21.135 -2.968 1.00 87.12 81 LEU A C 1
ATOM 659 O O . LEU A 1 81 ? -4.898 -21.989 -3.550 1.00 87.12 81 LEU A O 1
ATOM 663 N N . PRO A 1 82 ? -3.610 -21.395 -1.799 1.00 89.00 82 PRO A N 1
ATOM 664 C CA . PRO A 1 82 ? -3.838 -22.636 -1.075 1.00 89.00 82 PRO A CA 1
ATOM 665 C C . PRO A 1 82 ? -5.332 -22.825 -0.789 1.00 89.00 82 PRO A C 1
ATOM 667 O O . PRO A 1 82 ? -6.009 -21.891 -0.370 1.00 89.00 82 PRO A O 1
ATOM 670 N N . THR A 1 83 ? -5.843 -24.039 -0.989 1.00 89.56 83 THR A N 1
ATOM 671 C CA . THR A 1 83 ? -7.239 -24.390 -0.670 1.00 89.56 83 THR A CA 1
ATOM 672 C C . THR A 1 83 ? -7.521 -24.383 0.829 1.00 89.56 83 THR A C 1
ATOM 674 O O . THR A 1 83 ? -8.664 -24.225 1.246 1.00 89.56 83 THR A O 1
ATOM 677 N N . THR A 1 84 ? -6.488 -24.551 1.649 1.00 88.44 84 THR A N 1
ATOM 678 C CA . THR A 1 84 ? -6.577 -24.467 3.105 1.00 88.44 84 THR A CA 1
ATOM 679 C C . THR A 1 84 ? -6.374 -23.029 3.560 1.00 88.44 84 THR A C 1
ATOM 681 O O . THR A 1 84 ? -5.374 -22.403 3.194 1.00 88.44 84 THR A O 1
ATOM 684 N N . ALA A 1 85 ? -7.279 -22.533 4.403 1.00 84.75 85 ALA A N 1
ATOM 685 C CA . ALA A 1 85 ? -7.109 -21.246 5.063 1.00 84.75 85 ALA A CA 1
ATOM 686 C C . ALA A 1 85 ? -5.805 -21.210 5.880 1.00 84.75 85 ALA A C 1
ATOM 688 O O . ALA A 1 85 ? -5.329 -22.233 6.376 1.00 84.75 85 ALA A O 1
ATOM 689 N N . TYR A 1 86 ? -5.224 -20.019 6.014 1.00 82.50 86 TYR A N 1
ATOM 690 C CA . TYR A 1 86 ? -4.071 -19.820 6.882 1.00 82.50 86 TYR A CA 1
ATOM 691 C C . TYR A 1 86 ? -4.485 -20.026 8.344 1.00 82.50 86 TYR A C 1
ATOM 693 O O . TYR A 1 86 ? -5.302 -19.275 8.874 1.00 82.50 86 TYR A O 1
ATOM 701 N N . GLU A 1 87 ? -3.905 -21.030 8.996 1.00 81.75 87 GLU A N 1
ATOM 702 C CA . GLU A 1 87 ? -4.055 -21.250 10.432 1.00 81.75 87 GLU A CA 1
ATOM 703 C C . GLU A 1 87 ? -2.975 -20.461 11.177 1.00 81.75 87 GLU A C 1
ATOM 705 O O . GLU A 1 87 ? -1.775 -20.671 10.972 1.00 81.75 87 GLU A O 1
ATOM 710 N N . TYR A 1 88 ? -3.394 -19.540 12.047 1.00 78.25 88 TYR A N 1
ATOM 711 C CA . TYR A 1 88 ? -2.471 -18.812 12.910 1.00 78.25 88 TYR A CA 1
ATOM 712 C C . TYR A 1 88 ? -1.845 -19.773 13.926 1.00 78.25 88 TYR A C 1
ATOM 714 O O . TYR A 1 88 ? -2.553 -20.451 14.668 1.00 78.25 88 TYR A O 1
ATOM 722 N N . ALA A 1 89 ? -0.515 -19.813 13.970 1.00 76.69 89 ALA A N 1
ATOM 723 C CA . ALA A 1 89 ? 0.236 -20.575 14.956 1.00 76.69 89 ALA A CA 1
ATOM 724 C C . ALA A 1 89 ? 1.188 -19.642 15.705 1.00 76.69 89 ALA A C 1
ATOM 726 O O . ALA A 1 89 ? 2.033 -18.980 15.095 1.00 76.69 89 ALA A O 1
ATOM 727 N N . GLU A 1 90 ? 1.069 -19.608 17.030 1.00 62.88 90 GLU A N 1
ATOM 728 C CA . GLU A 1 90 ? 2.087 -19.000 17.879 1.00 62.88 90 GLU A CA 1
ATOM 729 C C . GLU A 1 90 ? 3.261 -19.961 18.043 1.00 62.88 90 GLU A C 1
ATOM 731 O O . GLU A 1 90 ? 3.094 -21.168 18.194 1.00 62.88 90 GLU A O 1
ATOM 736 N N . TRP A 1 91 ? 4.473 -19.419 18.042 1.00 63.34 91 TRP A N 1
ATOM 737 C CA . TRP A 1 91 ? 5.682 -20.192 18.288 1.00 63.34 91 TRP A CA 1
ATOM 738 C C . TRP A 1 91 ? 6.262 -19.752 19.621 1.00 63.34 91 TRP A C 1
ATOM 740 O O . TRP A 1 91 ? 6.860 -18.682 19.728 1.00 63.34 91 TRP A O 1
ATOM 750 N N . LYS A 1 92 ? 6.082 -20.574 20.655 1.00 64.19 92 LYS A N 1
ATOM 751 C CA . LYS A 1 92 ? 6.736 -20.364 21.950 1.00 64.19 92 LYS A CA 1
ATOM 752 C C . LYS A 1 92 ? 8.020 -21.189 21.999 1.00 64.19 92 LYS A C 1
ATOM 754 O O . LYS A 1 92 ? 8.064 -22.318 21.513 1.00 64.19 92 LYS A O 1
ATOM 759 N N . ARG A 1 93 ? 9.081 -20.641 22.599 1.00 61.81 93 ARG A N 1
ATOM 760 C CA . ARG A 1 93 ? 10.229 -21.470 22.991 1.00 61.81 93 ARG A CA 1
ATOM 761 C C . ARG A 1 93 ? 9.746 -22.420 24.088 1.00 61.81 93 ARG A C 1
ATOM 763 O O . ARG A 1 93 ? 9.133 -21.925 25.034 1.00 61.81 93 ARG A O 1
ATOM 770 N N . PRO A 1 94 ? 9.977 -23.736 23.976 1.00 61.00 94 PRO A N 1
ATOM 771 C CA . PRO A 1 94 ? 9.585 -24.647 25.032 1.00 61.00 94 PRO A CA 1
ATOM 772 C C . PRO A 1 94 ? 10.419 -24.342 26.279 1.00 61.00 94 PRO A C 1
ATOM 774 O O . PRO A 1 94 ? 11.643 -24.452 26.270 1.00 61.00 94 PRO A O 1
ATOM 777 N N . THR A 1 95 ? 9.756 -23.926 27.350 1.00 58.44 95 THR A N 1
ATOM 778 C CA . THR A 1 95 ? 10.318 -23.906 28.705 1.00 58.44 95 THR A CA 1
ATOM 779 C C . THR A 1 95 ? 10.017 -25.255 29.360 1.00 58.44 95 THR A C 1
ATOM 781 O O . THR A 1 95 ? 9.029 -25.895 29.004 1.00 58.44 95 THR A O 1
ATOM 784 N N . GLN A 1 96 ? 10.804 -25.693 30.346 1.00 57.22 96 GLN A N 1
ATOM 785 C CA . GLN A 1 96 ? 10.596 -26.984 31.030 1.00 57.22 96 GLN A CA 1
ATOM 786 C C . GLN A 1 96 ? 9.152 -27.181 31.546 1.00 57.22 96 GLN A C 1
ATOM 788 O O . GLN A 1 96 ? 8.633 -28.290 31.506 1.00 57.22 96 GLN A O 1
ATOM 793 N N . ALA A 1 97 ? 8.467 -26.096 31.929 1.00 56.62 97 ALA A N 1
ATOM 794 C CA . ALA A 1 97 ? 7.056 -26.105 32.327 1.00 56.62 97 ALA A CA 1
ATOM 795 C C . ALA A 1 97 ? 6.064 -26.362 31.168 1.00 56.62 97 ALA A C 1
ATOM 797 O O . ALA A 1 97 ? 5.018 -26.960 31.381 1.00 56.62 97 ALA A O 1
ATOM 798 N N . SER A 1 98 ? 6.388 -25.955 29.936 1.00 53.44 98 SER A N 1
ATOM 799 C CA . SER A 1 98 ? 5.504 -26.116 28.764 1.00 53.44 98 SER A CA 1
ATOM 800 C C . SER A 1 98 ? 5.453 -27.545 28.213 1.00 53.44 98 SER A C 1
ATOM 802 O O . SER A 1 98 ? 4.509 -27.895 27.519 1.00 53.44 98 SER A O 1
ATOM 804 N N . LEU A 1 99 ? 6.436 -28.386 28.557 1.00 52.81 99 LEU A N 1
ATOM 805 C CA . LEU A 1 99 ? 6.460 -29.809 28.191 1.00 52.81 99 LEU A CA 1
ATOM 806 C C . LEU A 1 99 ? 5.514 -30.664 29.053 1.00 52.81 99 LEU A C 1
ATOM 808 O O . LEU A 1 99 ? 5.287 -31.827 28.736 1.00 52.81 99 LEU 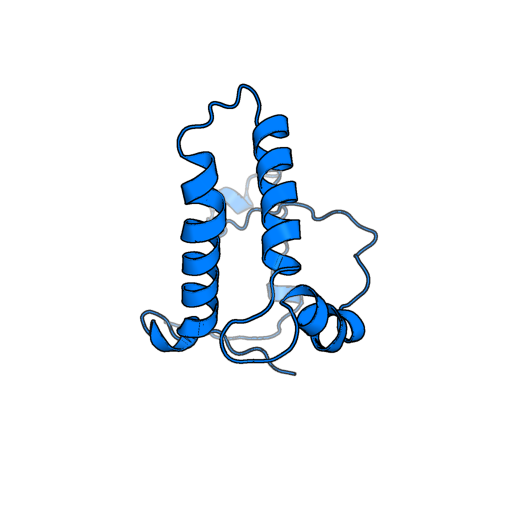A O 1
ATOM 812 N N . LEU A 1 100 ? 4.985 -30.098 30.143 1.00 53.69 100 LEU A N 1
ATOM 813 C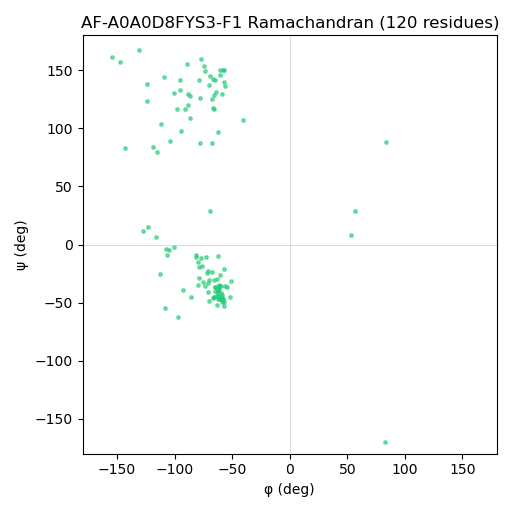 CA . LEU A 1 100 ? 4.131 -30.785 31.117 1.00 53.69 100 LEU A CA 1
ATOM 814 C C . LEU A 1 100 ? 2.645 -30.399 30.996 1.00 53.69 100 LEU A C 1
ATOM 816 O O . LEU A 1 100 ? 1.813 -30.988 31.683 1.00 53.69 100 LEU A O 1
ATOM 820 N N . CYS A 1 101 ? 2.293 -29.447 30.123 1.00 51.16 101 CYS A N 1
ATOM 821 C CA . CYS A 1 101 ? 0.911 -29.025 29.886 1.00 51.16 101 CYS A CA 1
ATOM 822 C C . CYS A 1 101 ? 0.343 -29.721 28.634 1.00 51.16 101 CYS A C 1
ATOM 824 O O . CYS A 1 101 ? 0.840 -29.471 27.536 1.00 51.16 101 CYS A O 1
ATOM 826 N N . PRO A 1 102 ? -0.707 -30.559 28.746 1.00 52.62 102 PRO A N 1
ATOM 827 C CA . PRO A 1 102 ? -1.246 -31.288 27.598 1.00 52.62 102 PRO A CA 1
ATOM 828 C C . PRO A 1 102 ? -2.198 -30.463 26.713 1.00 52.62 102 PRO A C 1
ATOM 830 O O . PRO A 1 102 ? -2.569 -30.928 25.639 1.00 52.62 102 PRO A O 1
ATOM 833 N N . PHE A 1 103 ? -2.603 -29.257 27.130 1.00 46.69 103 PHE A N 1
ATOM 834 C CA . PHE A 1 103 ? -3.612 -28.459 26.428 1.00 46.69 103 PHE A CA 1
ATOM 835 C C . PHE A 1 103 ? -3.296 -26.963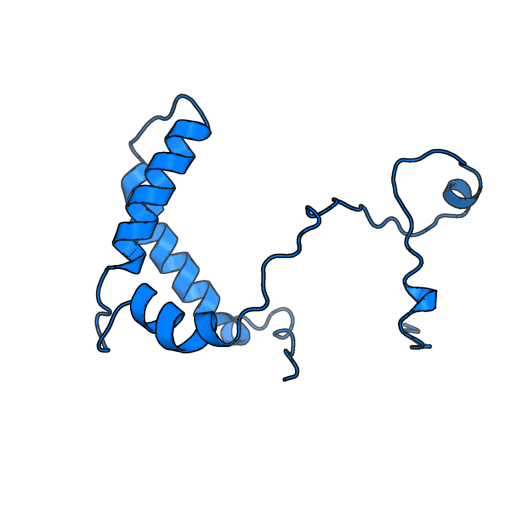 26.473 1.00 46.69 103 PHE A C 1
ATOM 837 O O . PHE A 1 103 ? -3.855 -26.227 27.275 1.00 46.69 103 PHE A O 1
ATOM 844 N N . ASP A 1 104 ? -2.445 -26.513 25.560 1.00 42.34 104 ASP A N 1
ATOM 845 C CA . ASP A 1 104 ? -2.474 -25.139 25.069 1.00 42.34 104 ASP A CA 1
ATOM 846 C C . ASP A 1 104 ? -2.611 -25.207 23.545 1.00 42.34 104 ASP A C 1
ATOM 848 O O . ASP A 1 104 ? -1.964 -26.028 22.893 1.00 42.34 104 ASP A O 1
ATOM 852 N N . ILE A 1 105 ? -3.449 -24.344 22.964 1.00 44.56 105 ILE A N 1
ATOM 853 C CA . ILE A 1 105 ? -3.778 -24.240 21.520 1.00 44.56 105 ILE A CA 1
ATOM 854 C C . ILE A 1 105 ? -2.569 -23.715 20.703 1.00 44.56 105 ILE A C 1
ATOM 856 O O . ILE A 1 105 ? -2.676 -23.081 19.660 1.00 44.56 105 ILE A O 1
ATOM 860 N N . VAL A 1 106 ? -1.361 -23.987 21.173 1.00 46.34 106 VAL A N 1
ATOM 861 C CA . VAL A 1 106 ? -0.104 -23.678 20.517 1.00 46.34 106 VAL A CA 1
ATOM 862 C C . VAL A 1 106 ? 0.387 -24.997 19.944 1.00 46.34 106 VAL A C 1
ATOM 864 O O . VAL A 1 106 ? 1.074 -25.768 20.610 1.00 46.34 106 VAL A O 1
ATOM 867 N N . ARG A 1 107 ? -0.010 -25.314 18.706 1.00 44.59 107 ARG A N 1
ATOM 868 C CA . ARG A 1 107 ? 0.582 -26.446 17.983 1.00 44.59 107 ARG A CA 1
ATOM 869 C C . ARG A 1 107 ? 2.068 -26.154 17.782 1.00 44.59 107 ARG A C 1
ATOM 871 O O . ARG A 1 107 ? 2.462 -25.481 16.832 1.00 44.59 107 ARG A O 1
ATOM 878 N N . TYR A 1 108 ? 2.897 -26.695 18.667 1.00 45.50 108 TYR A N 1
ATOM 879 C CA . TYR A 1 108 ? 4.341 -26.750 18.505 1.00 45.50 108 TYR A CA 1
ATOM 880 C C . TYR A 1 108 ? 4.658 -27.692 17.346 1.00 45.50 108 TYR A C 1
ATOM 882 O O . TYR A 1 108 ? 4.862 -28.891 17.527 1.00 45.50 108 TYR A O 1
ATOM 890 N N . ARG A 1 109 ? 4.678 -27.178 16.118 1.00 43.28 109 ARG A N 1
ATOM 891 C CA . ARG A 1 109 ? 5.165 -27.962 14.987 1.00 43.28 109 ARG A CA 1
ATOM 892 C C . ARG A 1 109 ? 6.684 -27.952 15.044 1.00 43.28 109 ARG A C 1
ATOM 894 O O . ARG A 1 109 ? 7.294 -27.070 14.465 1.00 43.28 109 ARG A O 1
ATOM 901 N N . ALA A 1 110 ? 7.290 -28.887 15.770 1.00 43.62 110 ALA A N 1
ATOM 902 C CA . ALA A 1 110 ? 8.740 -29.015 15.880 1.00 43.62 110 ALA A CA 1
ATOM 903 C C . ALA A 1 110 ? 9.419 -28.783 14.515 1.00 43.62 110 ALA A C 1
ATOM 905 O O . ALA A 1 110 ? 9.349 -29.608 13.607 1.00 43.62 110 ALA A O 1
ATOM 906 N N . LEU A 1 111 ? 10.077 -27.630 14.369 1.00 42.09 111 LEU A N 1
ATOM 907 C CA . LEU A 1 111 ? 10.825 -27.249 13.165 1.00 42.09 111 LEU A CA 1
ATOM 908 C C . LEU A 1 111 ? 11.993 -28.226 12.902 1.00 42.09 111 LEU A C 1
ATOM 910 O O . LEU A 1 111 ? 12.583 -28.229 11.829 1.00 42.09 111 LEU A O 1
ATOM 914 N N . TRP A 1 112 ?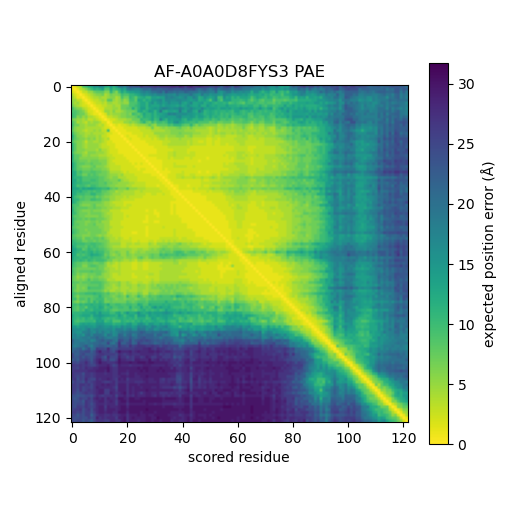 12.283 -29.110 13.859 1.00 42.12 112 TRP A N 1
ATOM 915 C CA . TRP A 1 112 ? 13.357 -30.094 13.832 1.00 42.12 112 TRP A CA 1
ATOM 916 C C . TRP A 1 112 ? 13.130 -31.269 12.874 1.00 42.12 112 TRP A C 1
ATOM 918 O O . TRP A 1 112 ? 14.107 -31.830 12.390 1.00 42.12 112 TRP A O 1
ATOM 928 N N . GLU A 1 113 ? 11.885 -31.619 12.533 1.00 39.69 113 GLU A N 1
ATOM 929 C CA . GLU A 1 113 ? 11.617 -32.776 11.658 1.00 39.69 113 GLU A CA 1
ATOM 930 C C . GLU A 1 113 ? 11.826 -32.487 10.162 1.00 39.69 113 GLU A C 1
ATOM 932 O O . GLU A 1 113 ? 11.922 -33.421 9.369 1.00 39.69 113 GLU A O 1
ATOM 937 N N . ARG A 1 114 ? 11.913 -31.212 9.743 1.00 42.25 114 ARG A N 1
ATOM 938 C CA . ARG A 1 114 ? 11.991 -30.856 8.311 1.00 42.25 114 ARG A CA 1
ATOM 939 C C . ARG A 1 114 ? 13.301 -30.252 7.833 1.00 42.25 114 ARG A C 1
ATOM 941 O O . ARG A 1 114 ? 13.569 -30.352 6.641 1.00 42.25 114 ARG A O 1
ATOM 948 N N . THR A 1 115 ? 14.091 -29.607 8.688 1.00 42.78 115 THR A N 1
ATOM 949 C CA . THR A 1 115 ? 15.191 -28.761 8.186 1.00 42.78 115 THR A CA 1
ATOM 950 C C . THR A 1 115 ? 16.599 -29.306 8.349 1.00 42.78 115 THR A C 1
ATOM 952 O O . THR A 1 115 ? 17.483 -28.715 7.748 1.00 42.78 115 THR A O 1
ATOM 955 N N . GLY A 1 116 ? 16.845 -30.405 9.074 1.00 37.59 116 GLY A N 1
ATOM 956 C CA . GLY A 1 116 ? 18.156 -31.089 9.087 1.00 37.59 116 GLY A CA 1
ATOM 957 C C . GLY A 1 116 ? 19.392 -30.226 9.417 1.00 37.59 116 GLY A C 1
ATOM 958 O O . GLY A 1 116 ? 20.516 -30.699 9.294 1.00 37.59 116 GLY A O 1
ATOM 959 N N . LEU A 1 117 ? 19.208 -28.970 9.826 1.00 38.53 117 LEU A N 1
ATOM 960 C CA . LEU A 1 117 ? 20.268 -28.005 10.072 1.00 38.53 117 LEU A CA 1
ATOM 961 C C . LEU A 1 117 ? 20.597 -28.057 11.557 1.00 38.53 117 LEU A C 1
ATOM 963 O O . LEU A 1 117 ? 19.890 -27.489 12.392 1.00 38.53 117 LEU A O 1
ATOM 967 N N . ARG A 1 118 ? 21.652 -28.811 11.864 1.00 38.81 118 ARG A N 1
ATOM 968 C CA . ARG A 1 118 ? 22.365 -28.697 13.131 1.00 38.81 118 ARG A CA 1
ATOM 969 C C . ARG A 1 118 ? 23.104 -27.358 13.142 1.00 38.81 118 ARG A C 1
ATOM 971 O O . ARG A 1 118 ? 23.598 -26.916 12.111 1.00 38.81 118 ARG A O 1
ATOM 978 N N . ASP A 1 119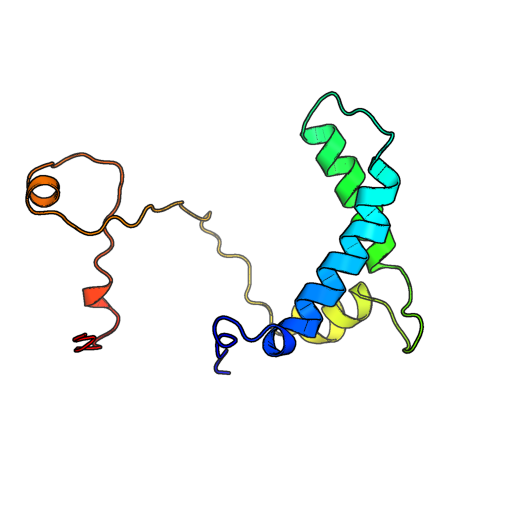 ? 23.163 -26.776 14.331 1.00 36.97 119 ASP A N 1
ATOM 979 C CA . ASP A 1 119 ? 24.096 -25.723 14.733 1.00 36.97 119 ASP A CA 1
ATOM 980 C C . ASP A 1 119 ? 23.713 -24.278 14.371 1.00 36.97 119 ASP A C 1
ATOM 982 O O . ASP A 1 119 ? 24.157 -23.685 13.393 1.00 36.97 119 ASP A O 1
ATOM 986 N N . PHE A 1 120 ? 22.962 -23.662 15.287 1.00 34.12 120 PHE A N 1
ATOM 987 C CA . PHE A 1 120 ? 23.198 -22.270 15.671 1.00 34.12 120 PHE A CA 1
ATOM 988 C C . PHE A 1 120 ? 23.629 -22.253 17.140 1.00 34.12 120 PHE A C 1
ATOM 990 O O . PHE A 1 120 ? 22.824 -22.016 18.042 1.00 34.12 120 PHE A O 1
ATOM 997 N N . SER A 1 121 ? 24.903 -22.563 17.368 1.00 30.22 121 SER A N 1
ATOM 998 C CA . SER A 1 121 ? 25.598 -22.236 18.613 1.00 30.22 121 SER A CA 1
ATOM 999 C C . SER A 1 121 ? 25.964 -20.750 18.566 1.00 30.22 121 SER A C 1
ATOM 1001 O O . SER A 1 121 ? 26.543 -20.299 17.577 1.00 30.22 121 SER A O 1
ATOM 1003 N N . TYR A 1 122 ? 25.559 -20.001 19.593 1.00 33.22 122 TYR A N 1
ATOM 1004 C CA . TYR A 1 122 ? 26.031 -18.637 19.853 1.00 33.22 122 TYR A CA 1
ATOM 1005 C C . TYR A 1 122 ? 27.452 -18.654 20.414 1.00 33.22 122 TYR A C 1
ATOM 1007 O O . TYR A 1 122 ? 27.763 -19.610 21.161 1.00 33.22 122 TYR A O 1
#

Radius of gyration: 21.53 Å; Cα contacts (8 Å, |Δi|>4): 42; chains: 1; bounding box: 44×47×51 Å

Sequence (122 aa):
MTILPARPRKPRDKAAVEGGVLIVERQILARLRHVKFFSLYELNQAIYELLEELNAQGFQRREGTRKSVFEAVDKPVMRPLPTTAYEYAEWKRPTQASLLCPFDIVRYRALWERTGLRDFSY

Mean predicted aligned error: 12.91 Å

Nearest PDB structures (foldseek):
  7jn3-assembly1_E  TM=6.314E-01  e=1.920E+00  Rous sarcoma virus (strain Schmidt-Ruppin A)

Foldseek 3Di:
DDDDDQDPPPVVSCVVVVVVVVLLCVQQVVVCVPPDDPDPVVVVVSSVVSVV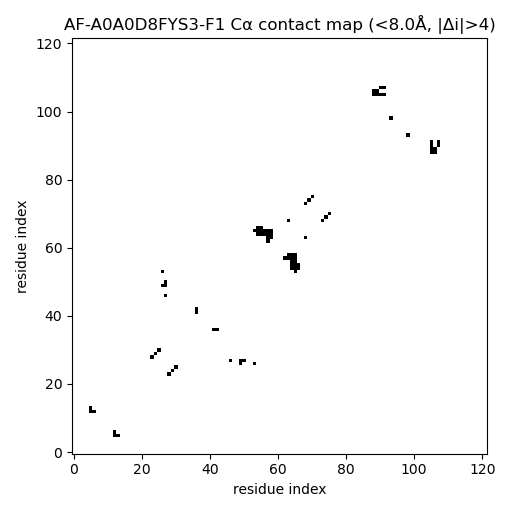VQQQDADPPDGDGVVVCCVVPVVVVDDPDDPDDDDDADADDDDPVNVVDPDDPHPNPPPVVPDPDDDPDD

Organism: NCBI:txid1121877

pLDDT: mean 77.76, std 20.65, range [30.22, 96.94]

Secondary structure (DSSP, 8-state):
---PPPPTT-GGGGHHHHHHHHHHIIIIIHHHTT---SSHHHHHHHHHHHHHHHHHSBPSSSSSBHHHHIIIIIGGGPPPPPSSPPPP---PPPPTTGGG-S--S-----THHHH-------